Protein AF-A0A101GKS5-F1 (afdb_monomer)

Structure (mmCIF, N/CA/C/O backbone):
data_AF-A0A101GKS5-F1
#
_entry.id   AF-A0A101GKS5-F1
#
loop_
_atom_site.group_PDB
_atom_site.id
_atom_site.type_symbol
_atom_site.label_atom_id
_atom_site.label_alt_id
_atom_site.label_comp_id
_atom_site.label_asym_id
_atom_site.label_entity_id
_atom_site.label_seq_id
_atom_site.pdbx_PDB_ins_code
_atom_site.Cartn_x
_atom_site.Cartn_y
_atom_site.Cartn_z
_atom_site.occupancy
_atom_site.B_iso_or_equiv
_atom_site.auth_seq_id
_atom_site.auth_comp_id
_atom_site.auth_asym_id
_atom_site.auth_atom_id
_atom_site.pdbx_PDB_model_num
ATOM 1 N N . GLU A 1 1 ? -19.542 1.484 -0.678 1.00 91.38 1 GLU A N 1
ATOM 2 C CA . GLU A 1 1 ? -19.996 0.408 0.228 1.00 91.38 1 GLU A CA 1
ATOM 3 C C . GLU A 1 1 ? -19.034 0.143 1.374 1.00 91.38 1 GLU A C 1
ATOM 5 O O . GLU A 1 1 ? -19.511 -0.132 2.461 1.00 91.38 1 GLU A O 1
ATOM 10 N N . LYS A 1 2 ? -17.714 0.246 1.153 1.00 92.81 2 LYS A N 1
ATOM 11 C CA . LYS A 1 2 ? -16.691 -0.126 2.140 1.00 92.81 2 LYS A CA 1
ATOM 12 C C . LYS A 1 2 ? -16.095 1.071 2.873 1.00 92.81 2 LYS A C 1
ATOM 14 O O . LYS A 1 2 ? -16.050 2.179 2.328 1.00 92.81 2 LYS A O 1
ATOM 19 N N . ASP A 1 3 ? -15.583 0.801 4.061 1.00 94.75 3 ASP A N 1
ATOM 20 C CA . ASP A 1 3 ? -14.813 1.712 4.891 1.00 94.75 3 ASP A CA 1
ATOM 21 C C . ASP A 1 3 ? -13.360 1.205 5.045 1.00 94.75 3 ASP A C 1
ATOM 23 O O . ASP A 1 3 ? -13.109 0.003 5.082 1.00 94.75 3 ASP A O 1
ATOM 27 N N . GLY A 1 4 ? -12.369 2.102 5.067 1.00 95.56 4 GLY A N 1
ATOM 28 C CA . GLY A 1 4 ? -10.972 1.705 5.288 1.00 95.56 4 GLY A CA 1
ATOM 29 C C . GLY A 1 4 ? -9.943 2.726 4.816 1.00 95.56 4 GLY A C 1
ATOM 30 O O . GLY A 1 4 ? -10.135 3.939 4.957 1.00 95.56 4 GLY A O 1
ATOM 31 N N . THR A 1 5 ? -8.833 2.241 4.258 1.00 95.88 5 THR A N 1
ATOM 32 C CA . THR A 1 5 ? -7.730 3.078 3.768 1.00 95.88 5 THR A CA 1
ATOM 33 C C . THR A 1 5 ? -7.163 2.579 2.435 1.00 95.88 5 THR A C 1
ATOM 35 O O . THR A 1 5 ? -7.235 1.394 2.116 1.00 95.88 5 THR A O 1
ATOM 38 N N . PHE A 1 6 ? -6.573 3.489 1.654 1.00 95.75 6 PHE A N 1
ATOM 39 C CA . PHE A 1 6 ? -5.736 3.163 0.494 1.00 95.75 6 PHE A CA 1
ATOM 40 C C . PHE A 1 6 ? -4.385 3.860 0.592 1.00 95.75 6 PHE A C 1
ATOM 42 O O . PHE A 1 6 ? -4.311 5.056 0.881 1.00 95.75 6 PHE A O 1
ATOM 49 N N . THR A 1 7 ? -3.322 3.141 0.243 1.00 95.94 7 THR A N 1
ATOM 50 C CA . THR A 1 7 ? -1.985 3.720 0.091 1.00 95.94 7 THR A CA 1
ATOM 51 C C . THR A 1 7 ? -1.742 4.074 -1.372 1.00 95.94 7 THR A C 1
ATOM 53 O O . THR A 1 7 ? -1.797 3.208 -2.244 1.00 95.94 7 THR A O 1
ATOM 56 N N . SER A 1 8 ? -1.480 5.348 -1.656 1.00 95.00 8 SER A N 1
ATOM 57 C CA . SER A 1 8 ? -1.182 5.828 -3.008 1.00 95.00 8 SER A CA 1
ATOM 58 C C . SER A 1 8 ? 0.248 5.477 -3.446 1.00 95.00 8 SER A C 1
ATOM 60 O O . SER A 1 8 ? 1.099 5.119 -2.629 1.00 95.00 8 SER A O 1
ATOM 62 N N . GLY A 1 9 ? 0.546 5.653 -4.739 1.00 95.06 9 GLY A N 1
ATOM 63 C CA . GLY A 1 9 ? 1.890 5.429 -5.294 1.00 95.06 9 GLY A CA 1
ATOM 64 C C . GLY A 1 9 ? 2.985 6.321 -4.691 1.00 95.06 9 GLY A C 1
ATOM 65 O O . GLY A 1 9 ? 4.154 5.955 -4.714 1.00 95.06 9 GLY A O 1
ATOM 66 N N . GLU A 1 10 ? 2.616 7.454 -4.087 1.00 94.94 10 GLU A N 1
ATOM 67 C CA . GLU A 1 10 ? 3.546 8.329 -3.359 1.00 94.94 10 GLU A CA 1
ATOM 68 C C . GLU A 1 10 ? 3.699 7.967 -1.870 1.00 94.94 10 GLU A C 1
ATOM 70 O O . GLU A 1 10 ? 4.413 8.668 -1.156 1.00 94.94 10 GLU A O 1
ATOM 75 N N . ARG A 1 11 ? 3.091 6.861 -1.404 1.00 96.75 11 ARG A N 1
ATOM 76 C CA . ARG A 1 11 ? 3.061 6.378 -0.002 1.00 96.75 11 ARG A CA 1
ATOM 77 C C . ARG A 1 11 ? 2.113 7.133 0.937 1.00 96.75 11 ARG A C 1
ATOM 79 O O . ARG A 1 11 ? 2.222 6.990 2.157 1.00 96.75 11 ARG A O 1
ATOM 86 N N . ARG A 1 12 ? 1.176 7.923 0.412 1.00 96.44 12 ARG A N 1
ATOM 87 C CA . ARG A 1 12 ? 0.160 8.598 1.234 1.00 96.44 12 ARG A CA 1
ATOM 88 C C . ARG A 1 12 ? -0.974 7.640 1.590 1.00 96.44 12 ARG A C 1
ATOM 90 O O . ARG A 1 12 ? -1.494 6.977 0.695 1.00 96.44 12 ARG A O 1
ATOM 97 N N . ILE A 1 13 ? -1.372 7.592 2.860 1.00 96.44 13 ILE A N 1
ATOM 98 C CA . ILE A 1 13 ? -2.429 6.694 3.352 1.00 96.44 13 ILE A CA 1
ATOM 99 C C . ILE A 1 13 ? -3.749 7.451 3.502 1.00 96.44 13 ILE A C 1
ATOM 101 O O . ILE A 1 13 ? -3.972 8.177 4.469 1.00 96.44 13 ILE A O 1
ATOM 105 N N . ASN A 1 14 ? -4.639 7.293 2.531 1.00 94.12 14 ASN A N 1
ATOM 106 C CA . ASN A 1 14 ? -5.883 8.049 2.438 1.00 94.12 14 ASN A CA 1
ATOM 107 C C . ASN A 1 14 ? -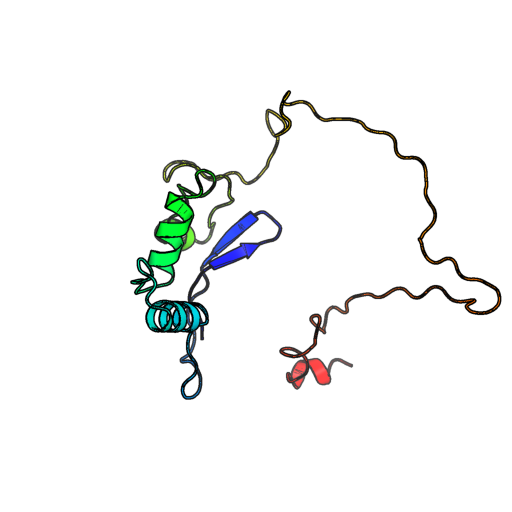7.060 7.282 3.032 1.00 94.12 14 ASN A C 1
ATOM 109 O O . ASN A 1 14 ? -7.185 6.073 2.841 1.00 94.12 14 ASN A O 1
ATOM 113 N N . ARG A 1 15 ? -7.955 8.015 3.694 1.00 94.75 15 ARG A N 1
ATOM 114 C CA . ARG A 1 15 ? -9.198 7.491 4.255 1.00 94.75 15 ARG A CA 1
ATOM 115 C C . ARG A 1 15 ? -10.231 7.217 3.159 1.00 94.75 15 ARG A C 1
ATOM 117 O O . ARG A 1 15 ? -10.564 8.106 2.377 1.00 94.75 15 ARG A O 1
ATOM 124 N N . VAL A 1 16 ? -10.793 6.013 3.164 1.00 94.19 16 VAL A N 1
ATOM 125 C CA . VAL A 1 16 ? -11.957 5.618 2.362 1.00 94.19 16 VAL A CA 1
ATOM 126 C C . VAL A 1 16 ? -13.165 5.557 3.278 1.00 94.19 16 VAL A C 1
ATOM 128 O O . VAL A 1 16 ? -13.127 4.855 4.281 1.00 94.19 16 VAL A O 1
ATOM 131 N N . ARG A 1 17 ? -14.236 6.273 2.940 1.00 93.44 17 ARG A N 1
ATOM 132 C CA . ARG A 1 17 ? -15.462 6.295 3.745 1.00 93.44 17 ARG A CA 1
ATOM 133 C C . ARG A 1 17 ? -16.572 5.552 3.027 1.00 93.44 17 ARG A C 1
ATOM 135 O O . ARG A 1 17 ? -16.747 5.704 1.814 1.00 93.44 17 ARG A O 1
ATOM 142 N N . LYS A 1 18 ? -17.358 4.806 3.796 1.00 94.56 18 LYS A N 1
ATOM 143 C CA . LYS A 1 18 ? -18.587 4.205 3.292 1.00 94.56 18 LYS A CA 1
ATOM 144 C C . LYS A 1 18 ? -19.538 5.302 2.803 1.00 94.56 18 LYS A C 1
ATOM 146 O O . LYS A 1 18 ? -19.903 6.198 3.554 1.00 94.56 18 LYS A O 1
ATOM 151 N N . ALA A 1 19 ? -19.926 5.220 1.531 1.00 95.06 19 ALA A N 1
ATOM 152 C CA . ALA A 1 19 ? -20.844 6.173 0.898 1.00 95.06 19 ALA A CA 1
ATOM 153 C C . ALA A 1 19 ? -22.282 5.645 0.749 1.00 95.06 19 ALA A C 1
ATOM 155 O O . ALA A 1 19 ? -23.222 6.428 0.708 1.00 95.06 19 ALA A O 1
ATOM 156 N N . VAL A 1 20 ? -22.447 4.324 0.638 1.00 95.06 20 VAL A N 1
ATOM 157 C CA . VAL A 1 20 ? -23.730 3.639 0.410 1.00 95.06 20 VAL A CA 1
ATOM 158 C C . VAL A 1 20 ? -23.723 2.292 1.128 1.00 95.06 20 VAL A C 1
ATOM 160 O O . VAL A 1 20 ? -22.644 1.763 1.421 1.00 95.06 20 VAL A O 1
ATOM 163 N N . GLU A 1 21 ? -24.906 1.749 1.399 1.00 94.06 21 GLU A N 1
ATOM 164 C CA . GLU A 1 21 ? -25.070 0.401 1.948 1.00 94.06 21 GLU A CA 1
ATOM 165 C C . GLU A 1 21 ? -24.691 -0.676 0.919 1.00 94.06 21 GLU A C 1
ATOM 167 O O . GLU A 1 21 ? -24.937 -0.476 -0.273 1.00 94.06 21 GLU A O 1
ATOM 172 N N . PRO A 1 22 ? -24.080 -1.794 1.354 1.00 92.88 22 PRO A N 1
ATOM 173 C CA . PRO A 1 22 ? -23.783 -2.907 0.465 1.00 92.88 22 PRO A CA 1
ATOM 174 C C . PRO A 1 22 ? -25.081 -3.575 -0.035 1.00 92.88 22 PRO A C 1
ATOM 176 O O . PRO A 1 22 ? -26.082 -3.603 0.686 1.00 92.88 22 PRO A O 1
ATOM 179 N N . PRO A 1 23 ? -25.100 -4.114 -1.264 1.00 92.81 23 PRO A N 1
ATOM 180 C CA . PRO A 1 23 ? -26.280 -4.742 -1.839 1.00 92.81 23 PRO A CA 1
ATOM 181 C C . PRO A 1 23 ? -26.533 -6.132 -1.242 1.00 92.81 23 PRO A C 1
ATOM 183 O O . PRO A 1 23 ? -25.627 -6.960 -1.145 1.00 92.81 23 PRO A O 1
ATOM 186 N N . GLY A 1 24 ? -27.797 -6.421 -0.922 1.00 94.38 24 GLY A N 1
ATOM 187 C CA . GLY A 1 24 ? -28.219 -7.735 -0.427 1.00 94.38 24 GLY A CA 1
ATOM 188 C C . GLY A 1 24 ? -27.479 -8.140 0.850 1.00 94.38 24 GLY A C 1
ATOM 189 O O . GLY A 1 24 ? -27.396 -7.359 1.791 1.00 94.38 24 GLY A O 1
ATOM 190 N N . ASP A 1 25 ? -26.926 -9.354 0.855 1.00 93.62 25 ASP A N 1
ATOM 191 C CA . ASP A 1 25 ? -26.175 -9.919 1.986 1.00 93.62 25 ASP A CA 1
ATOM 192 C C . ASP A 1 25 ? -24.652 -9.689 1.874 1.00 93.62 25 ASP A C 1
ATOM 194 O O . ASP A 1 25 ? -23.860 -10.390 2.514 1.00 93.62 25 ASP A O 1
ATOM 198 N N . ALA A 1 26 ? -24.212 -8.758 1.017 1.00 94.94 26 ALA A N 1
ATOM 199 C CA . ALA A 1 26 ? -22.794 -8.475 0.835 1.00 94.94 26 ALA A CA 1
ATOM 200 C C . ALA A 1 26 ? -22.164 -7.918 2.124 1.00 94.94 26 ALA A C 1
ATOM 202 O O . ALA A 1 26 ? -22.712 -7.044 2.796 1.00 94.94 26 ALA A O 1
ATOM 203 N N . LYS A 1 27 ? -20.973 -8.430 2.444 1.00 93.31 27 LYS A N 1
ATOM 204 C CA . LYS A 1 27 ? -20.166 -8.046 3.608 1.00 93.31 27 LYS A CA 1
ATOM 205 C C . LYS A 1 27 ? -18.905 -7.317 3.163 1.00 93.31 27 LYS A C 1
ATOM 207 O O . LYS A 1 27 ? -18.433 -7.512 2.042 1.00 93.31 27 LYS A O 1
ATOM 212 N N . GLU A 1 28 ? -18.320 -6.520 4.052 1.00 94.75 28 GLU A N 1
ATOM 213 C CA . GLU A 1 28 ? -16.966 -6.014 3.817 1.00 94.75 28 GLU A CA 1
ATOM 214 C C . GLU A 1 28 ? -15.962 -7.175 3.838 1.00 94.75 28 GLU A C 1
ATOM 216 O O . GLU A 1 28 ? -16.136 -8.142 4.581 1.00 94.75 28 GLU A O 1
ATOM 221 N N . ASP A 1 29 ? -14.894 -7.100 3.035 1.00 95.12 29 ASP A N 1
ATOM 222 C CA . ASP A 1 29 ? -14.009 -8.258 2.835 1.00 95.12 29 ASP A CA 1
ATOM 223 C C . ASP A 1 29 ? -13.370 -8.724 4.151 1.00 95.12 29 ASP A C 1
ATOM 225 O O . ASP A 1 29 ? -13.237 -9.922 4.392 1.00 95.12 29 ASP A O 1
ATOM 229 N N . TRP A 1 30 ? -13.022 -7.788 5.040 1.00 95.88 30 TRP A N 1
ATOM 230 C CA . TRP A 1 30 ? -12.427 -8.111 6.338 1.00 95.88 30 TRP A CA 1
ATOM 231 C C . TRP A 1 30 ? -13.378 -8.911 7.238 1.00 95.88 30 TRP A C 1
ATOM 233 O O . TRP A 1 30 ? -12.921 -9.797 7.956 1.00 95.88 30 TRP A O 1
ATOM 243 N N . GLN A 1 31 ? -14.691 -8.670 7.157 1.00 96.25 31 GLN A N 1
ATOM 244 C CA . GLN A 1 31 ? -15.688 -9.422 7.926 1.00 96.25 31 GLN A CA 1
ATOM 245 C C . GLN A 1 31 ? -15.739 -10.878 7.466 1.00 96.25 31 GLN A C 1
ATOM 247 O O . GLN A 1 31 ? -15.878 -11.781 8.284 1.00 96.25 31 GLN A O 1
ATOM 252 N N . ILE A 1 32 ? -15.568 -11.119 6.162 1.00 96.38 32 ILE A N 1
ATOM 253 C CA . ILE A 1 32 ? -15.501 -12.473 5.600 1.00 96.38 32 ILE A CA 1
ATOM 254 C C . ILE A 1 32 ? -14.281 -13.216 6.162 1.00 96.38 32 ILE A C 1
ATOM 256 O O . ILE A 1 32 ? -14.389 -14.390 6.523 1.00 96.38 32 ILE A O 1
ATOM 260 N N . PHE A 1 33 ? -13.134 -12.540 6.284 1.00 96.38 33 PHE A N 1
ATOM 261 C CA . PHE A 1 33 ? -11.934 -13.126 6.887 1.00 96.38 33 PHE A CA 1
ATOM 262 C C . PHE A 1 33 ? -12.091 -13.390 8.388 1.00 96.38 33 PHE A C 1
ATOM 264 O O . PHE A 1 33 ? -11.682 -14.455 8.849 1.00 96.38 33 PHE A O 1
ATOM 271 N N . VAL A 1 34 ? -12.718 -12.479 9.136 1.00 97.00 34 VAL A N 1
ATOM 272 C CA . VAL A 1 34 ? -13.038 -12.677 10.561 1.00 97.00 34 VAL A CA 1
ATOM 273 C C . VAL A 1 34 ? -13.983 -13.869 10.751 1.00 97.00 34 VAL A C 1
ATOM 275 O O . VAL A 1 34 ? -13.686 -14.774 11.530 1.00 97.00 34 VAL A O 1
ATOM 278 N N . ASP A 1 35 ? -15.070 -13.944 9.977 1.00 96.25 35 ASP A N 1
ATOM 279 C CA . ASP A 1 35 ? -16.018 -15.066 10.011 1.00 96.25 35 ASP A CA 1
ATOM 280 C C . ASP A 1 35 ? -15.330 -16.404 9.709 1.00 96.25 35 ASP A C 1
ATOM 282 O O . ASP A 1 35 ? -15.614 -17.426 10.343 1.00 96.25 35 ASP A O 1
ATOM 286 N N . LEU A 1 36 ? -14.424 -16.416 8.727 1.00 97.44 36 LEU A N 1
ATOM 287 C CA . LEU A 1 36 ? -13.643 -17.599 8.385 1.00 97.44 36 LEU A CA 1
ATOM 288 C C . LEU A 1 36 ? -12.703 -17.997 9.528 1.00 97.44 36 LEU A C 1
ATOM 290 O O . LEU A 1 36 ? -12.643 -19.175 9.876 1.00 97.44 36 LEU A O 1
ATOM 294 N N . ALA A 1 37 ? -12.005 -17.037 10.133 1.00 97.38 37 ALA A N 1
ATOM 295 C CA . ALA A 1 37 ? -11.108 -17.290 11.253 1.00 97.38 37 ALA A CA 1
ATOM 296 C C . ALA A 1 37 ? -11.853 -17.896 12.453 1.00 97.38 37 ALA A C 1
ATOM 298 O O . ALA A 1 37 ? -11.405 -18.902 13.007 1.00 97.38 37 ALA A O 1
ATOM 299 N N . HIS A 1 38 ? -13.037 -17.372 12.784 1.00 96.94 38 HIS A N 1
ATOM 300 C CA . HIS A 1 38 ? -13.897 -17.934 13.827 1.00 96.94 38 HIS A CA 1
ATOM 301 C C . HIS A 1 38 ? -14.361 -19.357 13.500 1.00 96.94 38 HIS A C 1
ATOM 303 O O . HIS A 1 38 ? -14.319 -20.232 14.364 1.00 96.94 38 HIS A O 1
ATOM 309 N N . LYS A 1 39 ? -14.736 -19.635 12.243 1.00 97.62 39 LYS A N 1
ATOM 310 C CA . LYS A 1 39 ? -15.093 -20.998 11.802 1.00 97.62 39 LYS A CA 1
ATOM 311 C C . LYS A 1 39 ? -13.930 -21.984 11.900 1.00 97.62 39 LYS A C 1
ATOM 313 O O . LYS A 1 39 ? -14.163 -23.170 12.114 1.00 97.62 39 LYS A O 1
ATOM 318 N N . LEU A 1 40 ? -12.698 -21.505 11.747 1.00 98.12 40 LEU A N 1
ATOM 319 C CA . LEU A 1 40 ? -11.479 -22.297 11.918 1.00 98.12 40 LEU A CA 1
ATOM 320 C C . LEU A 1 40 ? -11.031 -22.410 13.386 1.00 98.12 40 LEU A C 1
ATOM 322 O O . LEU A 1 40 ? -10.055 -23.103 13.664 1.00 98.12 40 LEU A O 1
ATOM 326 N N . GLY A 1 41 ? -11.724 -21.756 14.325 1.00 97.62 41 GLY A N 1
ATOM 327 C CA . GLY A 1 41 ? -11.372 -21.757 15.747 1.00 97.62 41 GLY A CA 1
ATOM 328 C C . GLY A 1 41 ? -10.132 -20.922 16.087 1.00 97.62 41 GLY A C 1
ATOM 329 O O . GLY A 1 41 ? -9.496 -21.168 17.112 1.00 97.62 41 GLY A O 1
ATOM 330 N N . LEU A 1 42 ? -9.762 -19.963 15.232 1.00 97.19 42 LEU A N 1
ATOM 331 C CA . LEU A 1 42 ? -8.639 -19.056 15.473 1.00 97.19 42 LEU A CA 1
ATOM 332 C C . LEU A 1 42 ? -9.035 -17.943 16.454 1.00 97.19 42 LEU A C 1
ATOM 334 O O . LEU A 1 42 ? -10.171 -17.475 16.459 1.00 97.19 42 LEU A O 1
ATOM 338 N N . GLN A 1 43 ? -8.077 -17.508 17.271 1.00 95.38 43 GLN A N 1
ATOM 339 C CA . GLN A 1 43 ? -8.240 -16.422 18.245 1.00 95.38 43 GLN A CA 1
ATOM 340 C C . GLN A 1 43 ? -7.603 -15.125 17.730 1.00 95.38 43 GLN A C 1
ATOM 342 O O . GLN A 1 43 ? -6.722 -15.171 16.872 1.00 95.38 43 GLN A O 1
ATOM 347 N N . GLY A 1 44 ? -8.007 -13.978 18.289 1.00 93.19 44 GLY A N 1
ATOM 348 C CA . GLY A 1 44 ? -7.424 -12.670 17.958 1.00 93.19 44 GLY A CA 1
ATOM 349 C C . GLY A 1 44 ? -8.028 -11.995 16.724 1.00 93.19 44 GLY A C 1
ATOM 350 O O . GLY A 1 44 ? -7.388 -11.125 16.144 1.00 93.19 44 GLY A O 1
ATOM 351 N N . PHE A 1 45 ? -9.242 -12.391 16.326 1.00 95.31 45 PHE A N 1
ATOM 352 C CA . PHE A 1 45 ? -9.975 -11.836 15.181 1.00 95.31 45 PHE A CA 1
ATOM 353 C C . PHE A 1 45 ? -11.206 -11.010 15.595 1.00 95.31 45 PHE A C 1
ATOM 355 O O . PHE A 1 45 ? -12.039 -10.687 14.752 1.00 95.31 45 PHE A O 1
ATOM 362 N N . ASP A 1 46 ? -11.302 -10.620 16.870 1.00 93.38 46 ASP A N 1
ATOM 363 C CA . ASP A 1 46 ? -12.409 -9.844 17.452 1.00 93.38 46 ASP A CA 1
ATOM 364 C C . ASP A 1 46 ? -12.371 -8.349 17.055 1.00 93.38 46 ASP A C 1
ATOM 366 O O . ASP A 1 46 ? -12.421 -7.449 17.897 1.00 93.38 46 ASP A O 1
ATOM 370 N N . PHE A 1 47 ? -12.238 -8.069 15.759 1.00 96.31 47 PHE A N 1
ATOM 371 C CA .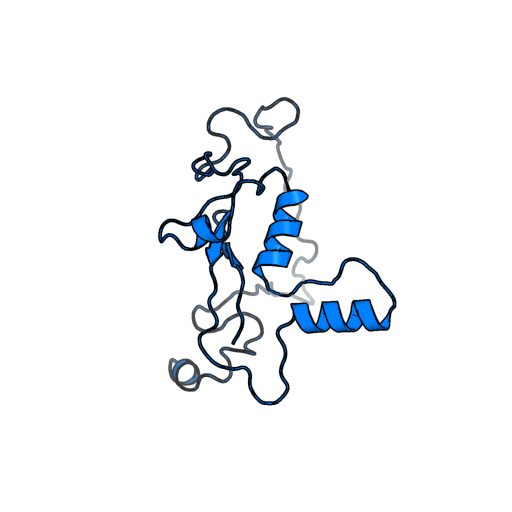 PHE A 1 47 ? -12.248 -6.721 15.198 1.00 96.31 47 PHE A CA 1
ATOM 372 C C . PHE A 1 47 ? -13.685 -6.254 14.952 1.00 96.31 47 PHE A C 1
ATOM 374 O O . PHE A 1 47 ? -14.480 -6.976 14.351 1.00 96.31 47 PHE A O 1
ATOM 381 N N . ASN A 1 48 ? -14.014 -5.029 15.367 1.00 95.06 48 ASN A N 1
ATOM 382 C CA . ASN A 1 48 ? -15.354 -4.459 15.187 1.00 95.06 48 ASN A CA 1
ATOM 383 C C . ASN A 1 48 ? -15.391 -3.401 14.078 1.00 95.06 48 ASN A C 1
ATOM 385 O O . ASN A 1 48 ? -16.467 -3.022 13.617 1.00 95.06 48 ASN A O 1
ATOM 389 N N . SER A 1 49 ? -14.224 -2.923 13.643 1.00 96.06 49 SER A N 1
ATOM 390 C CA . SER A 1 49 ? -14.100 -1.884 12.627 1.00 96.06 49 SER A CA 1
ATOM 391 C C . SER A 1 49 ? -12.789 -1.985 11.831 1.00 96.06 49 SER A C 1
ATOM 393 O O . SER A 1 49 ? -11.794 -2.524 12.327 1.00 96.06 49 SER A O 1
ATOM 395 N N . PRO A 1 50 ? -12.729 -1.385 10.626 1.00 96.50 50 PRO A N 1
ATOM 396 C CA . PRO A 1 50 ? -11.471 -1.168 9.911 1.00 96.50 50 PRO A CA 1
ATOM 397 C C . PRO A 1 50 ? -10.430 -0.361 10.707 1.00 96.50 50 PRO A C 1
ATOM 399 O O . PRO A 1 50 ? -9.230 -0.495 10.458 1.00 96.50 50 PRO A O 1
ATOM 402 N N . GLU A 1 51 ? -10.860 0.478 11.657 1.00 97.00 51 GLU A N 1
ATOM 403 C CA . GLU A 1 51 ? -9.959 1.211 12.552 1.00 97.00 51 GLU A CA 1
ATOM 404 C C . GLU A 1 51 ? -9.274 0.278 13.555 1.00 97.00 51 GLU A C 1
ATOM 406 O O . GLU A 1 51 ? -8.069 0.411 13.764 1.00 97.00 51 GLU A O 1
ATOM 411 N N . ASP A 1 52 ? -9.984 -0.705 14.115 1.00 97.12 52 ASP A N 1
ATOM 412 C CA . ASP A 1 52 ? -9.385 -1.703 15.013 1.00 97.12 52 ASP A CA 1
ATOM 413 C C . ASP A 1 52 ? -8.286 -2.492 14.297 1.00 97.12 52 ASP A C 1
ATOM 415 O O . ASP A 1 52 ? -7.181 -2.651 14.820 1.00 97.12 52 ASP A O 1
ATOM 419 N N . ILE A 1 53 ? -8.566 -2.920 13.062 1.00 97.25 53 ILE A N 1
ATOM 420 C CA . ILE A 1 53 ? -7.603 -3.629 12.209 1.00 97.25 53 ILE A CA 1
ATOM 421 C C . ILE A 1 53 ? -6.395 -2.736 11.929 1.00 97.25 53 ILE A C 1
ATOM 423 O O . ILE A 1 53 ? -5.249 -3.167 12.034 1.00 97.25 53 ILE A O 1
ATOM 427 N N . TRP A 1 54 ? -6.621 -1.466 11.596 1.00 97.44 54 TRP A N 1
ATOM 428 C CA . TRP A 1 54 ? -5.527 -0.535 11.345 1.00 97.44 54 TRP A CA 1
ATOM 429 C C . TRP A 1 54 ? -4.688 -0.253 12.595 1.00 97.44 54 TRP A C 1
ATOM 431 O O . TRP A 1 54 ? -3.463 -0.139 12.508 1.00 97.44 54 TRP A O 1
ATOM 441 N N . ASN A 1 55 ? -5.326 -0.169 13.762 1.00 96.88 55 ASN A N 1
ATOM 442 C CA . ASN A 1 55 ? -4.649 -0.017 15.043 1.00 96.88 55 ASN A CA 1
ATOM 443 C C . ASN A 1 55 ? -3.794 -1.250 15.387 1.00 96.88 55 ASN A C 1
ATOM 445 O O . ASN A 1 55 ? -2.701 -1.097 15.938 1.00 96.88 55 ASN A O 1
ATOM 449 N N . ASP A 1 56 ? -4.222 -2.450 14.994 1.00 96.94 56 ASP A N 1
ATOM 450 C CA . ASP A 1 56 ? -3.390 -3.651 15.060 1.00 96.94 56 ASP A CA 1
ATOM 451 C C . ASP A 1 56 ? -2.203 -3.591 14.079 1.00 96.94 56 ASP A C 1
ATOM 453 O O . ASP A 1 56 ? -1.049 -3.758 14.484 1.00 96.94 56 ASP A O 1
ATOM 457 N N . VAL A 1 57 ? -2.446 -3.225 12.815 1.00 96.81 57 VAL A N 1
ATOM 458 C CA . VAL A 1 57 ? -1.400 -3.078 11.784 1.00 96.81 57 VAL A CA 1
ATOM 459 C C . VAL A 1 57 ? -0.318 -2.086 12.212 1.00 96.81 57 VAL A C 1
ATOM 461 O O . VAL A 1 57 ? 0.876 -2.392 12.136 1.00 96.81 57 VAL A O 1
ATOM 464 N N . ARG A 1 58 ? -0.699 -0.895 12.691 1.00 96.69 58 ARG A N 1
ATOM 465 C CA . ARG A 1 58 ? 0.266 0.139 13.105 1.00 96.69 58 ARG A CA 1
ATOM 466 C C . ARG A 1 58 ? 1.042 -0.255 14.363 1.00 96.69 58 ARG A C 1
ATOM 468 O O . ARG A 1 58 ? 2.181 0.176 14.516 1.00 96.69 58 ARG A O 1
ATOM 475 N N . ARG A 1 59 ? 0.470 -1.093 15.238 1.00 96.81 59 ARG A N 1
ATOM 476 C CA . ARG A 1 59 ? 1.152 -1.617 16.433 1.00 96.81 59 ARG A CA 1
ATOM 477 C C . ARG A 1 59 ? 2.340 -2.501 16.062 1.00 96.81 59 ARG A C 1
ATOM 479 O O . ARG A 1 59 ? 3.365 -2.447 16.735 1.00 96.81 59 ARG A O 1
ATOM 486 N N . VAL A 1 60 ? 2.218 -3.284 14.991 1.00 97.38 60 VAL A N 1
ATOM 487 C CA . VAL A 1 60 ? 3.277 -4.195 14.520 1.00 97.38 60 VAL A CA 1
ATOM 488 C C . VAL A 1 60 ? 4.122 -3.619 13.383 1.00 97.38 60 VAL A C 1
ATOM 490 O O . VAL A 1 60 ? 5.081 -4.252 12.946 1.00 97.38 60 VAL A O 1
ATOM 493 N N . THR A 1 61 ? 3.811 -2.404 12.926 1.00 97.81 61 THR A N 1
ATOM 494 C CA . THR A 1 61 ? 4.506 -1.740 11.818 1.00 97.81 61 THR A CA 1
ATOM 495 C C . THR A 1 61 ? 5.111 -0.418 12.295 1.00 97.81 61 THR A C 1
ATOM 497 O O . THR A 1 61 ? 4.487 0.633 12.135 1.00 97.81 61 THR A O 1
ATOM 500 N N . PRO A 1 62 ? 6.345 -0.417 12.844 1.00 96.94 62 PRO A N 1
ATOM 501 C CA . PRO A 1 62 ? 6.965 0.782 13.414 1.00 96.94 62 PRO A CA 1
ATOM 502 C C . PRO A 1 62 ? 7.024 1.981 12.463 1.00 96.94 62 PRO A C 1
ATOM 504 O O . PRO A 1 62 ? 6.902 3.118 12.896 1.00 96.94 62 PRO A O 1
ATOM 507 N N . SER A 1 63 ? 7.161 1.758 11.154 1.00 96.62 63 SER A N 1
ATOM 508 C CA . SER A 1 63 ? 7.172 2.831 10.152 1.00 96.62 63 SER A CA 1
ATOM 509 C C . SER A 1 63 ? 5.801 3.472 9.913 1.00 96.62 63 SER A C 1
ATOM 511 O O . SER A 1 63 ? 5.735 4.513 9.269 1.00 96.62 63 SER A O 1
ATOM 513 N N . MET A 1 64 ? 4.713 2.886 10.407 1.00 97.75 64 MET A N 1
ATOM 514 C CA . MET A 1 64 ? 3.346 3.408 10.305 1.00 97.75 64 MET A CA 1
ATOM 515 C C . MET A 1 64 ? 2.729 3.675 11.684 1.00 97.75 64 MET A C 1
ATOM 517 O O . MET A 1 64 ? 1.579 4.104 11.770 1.00 97.75 64 MET A O 1
ATOM 521 N N . ALA A 1 65 ? 3.491 3.458 12.760 1.00 97.62 65 ALA A N 1
ATOM 522 C CA . ALA A 1 65 ? 3.012 3.526 14.134 1.00 97.62 65 ALA A CA 1
ATOM 523 C C . ALA A 1 65 ? 2.395 4.880 14.497 1.00 97.62 65 ALA A C 1
ATOM 525 O O . ALA A 1 65 ? 1.516 4.918 15.345 1.00 97.62 65 ALA A O 1
ATOM 526 N N . GLY A 1 66 ? 2.767 5.974 13.830 1.00 97.00 66 GLY A N 1
ATOM 527 C CA . GLY A 1 66 ? 2.221 7.316 14.034 1.00 97.00 66 GLY A CA 1
ATOM 528 C C . GLY A 1 66 ? 0.968 7.671 13.231 1.00 97.00 66 GLY A C 1
ATOM 529 O O . GLY A 1 66 ? 0.461 8.785 13.364 1.00 97.00 66 GLY A O 1
ATOM 530 N N . ILE A 1 67 ? 0.478 6.781 12.367 1.00 97.12 67 ILE A N 1
ATOM 531 C CA . ILE A 1 67 ? -0.606 7.080 11.425 1.00 97.12 67 ILE A CA 1
ATOM 532 C C . ILE A 1 67 ? -1.935 6.635 12.038 1.00 97.12 67 ILE A C 1
ATOM 534 O O . ILE A 1 67 ? -2.400 5.535 11.778 1.00 97.12 67 ILE A O 1
ATOM 538 N N . SER A 1 68 ? -2.547 7.462 12.884 1.00 96.25 68 SER A N 1
ATOM 539 C CA . SER A 1 68 ? -3.886 7.185 13.425 1.00 96.25 68 SER A CA 1
ATOM 540 C C . SER A 1 68 ? -4.999 7.536 12.432 1.00 96.25 68 SER A C 1
ATOM 542 O O . SER A 1 68 ? -4.802 8.356 11.530 1.00 96.25 68 SER A O 1
ATOM 544 N N . TYR A 1 69 ? -6.197 6.968 12.620 1.00 95.62 69 TYR A N 1
ATOM 545 C CA . TYR A 1 69 ? -7.387 7.342 11.840 1.00 95.62 69 TYR A CA 1
ATOM 546 C C . TYR A 1 69 ? -7.667 8.844 11.920 1.00 95.62 69 TYR A C 1
ATOM 548 O O . TYR A 1 69 ? -7.809 9.493 10.887 1.00 95.62 69 TYR A O 1
ATOM 556 N N . ALA A 1 70 ? -7.593 9.428 13.119 1.00 95.00 70 ALA A N 1
ATOM 557 C CA . ALA A 1 70 ? -7.755 10.868 13.331 1.00 95.00 70 ALA A CA 1
ATOM 558 C C . ALA A 1 70 ? -6.804 11.735 12.481 1.00 95.00 70 ALA A C 1
ATOM 560 O O . ALA A 1 70 ? -7.144 12.858 12.110 1.00 95.00 70 ALA A O 1
ATOM 561 N N . ARG A 1 71 ? -5.607 11.237 12.147 1.00 94.88 71 ARG A N 1
ATOM 562 C CA . ARG A 1 71 ? -4.677 11.941 11.252 1.00 94.88 71 ARG A CA 1
ATOM 563 C C . ARG A 1 71 ? -5.022 11.760 9.779 1.00 94.88 71 ARG A C 1
ATOM 565 O O . ARG A 1 71 ? -4.838 12.696 9.008 1.00 94.88 71 ARG A O 1
ATOM 572 N N . MET A 1 72 ? -5.526 10.590 9.394 1.00 94.06 72 MET A N 1
ATOM 573 C CA . MET A 1 72 ? -5.982 10.313 8.027 1.00 94.06 72 MET A CA 1
ATOM 574 C C . MET A 1 72 ? -7.292 11.030 7.679 1.00 94.06 72 MET A C 1
ATOM 576 O O . MET A 1 72 ? -7.567 11.252 6.503 1.00 94.06 72 MET A O 1
ATOM 580 N N . GLU A 1 73 ? -8.084 11.413 8.682 1.00 91.00 73 GLU A N 1
ATOM 581 C CA . GLU A 1 73 ? -9.299 12.220 8.509 1.00 91.00 73 GLU A CA 1
ATOM 582 C C . GLU A 1 73 ? -9.005 13.652 8.025 1.00 91.00 73 GLU A C 1
ATOM 584 O O . GLU A 1 73 ? -9.897 14.320 7.500 1.00 91.00 73 GLU A O 1
ATOM 589 N N . LYS A 1 74 ? -7.759 14.127 8.150 1.00 90.50 74 LYS A N 1
ATOM 590 C CA . LYS A 1 74 ? -7.358 15.461 7.692 1.00 90.50 74 LYS A CA 1
ATOM 591 C C . LYS A 1 74 ? -7.079 15.489 6.180 1.00 90.50 74 LYS A C 1
ATOM 593 O O . LYS A 1 74 ? -6.568 14.500 5.651 1.00 90.50 74 LYS A O 1
ATOM 598 N N . PRO A 1 75 ? -7.337 16.613 5.478 1.00 82.88 75 PRO A N 1
ATOM 599 C CA . PRO A 1 75 ? -7.151 16.712 4.025 1.00 82.88 75 PRO A CA 1
ATOM 600 C C . PRO A 1 75 ? -5.740 16.371 3.529 1.00 82.88 75 PRO A C 1
ATOM 602 O O . PRO A 1 75 ? -5.574 15.812 2.448 1.00 82.88 75 PRO A O 1
ATOM 605 N N . GLU A 1 76 ? -4.711 16.703 4.305 1.00 83.88 76 GLU A N 1
ATOM 606 C CA . GLU A 1 76 ? -3.319 16.430 3.962 1.00 83.88 76 GLU A CA 1
ATOM 607 C C . GLU A 1 76 ? -2.966 14.937 4.025 1.00 83.88 76 GLU A C 1
ATOM 609 O O . GLU A 1 76 ? -2.108 14.487 3.257 1.00 83.88 76 GLU A O 1
ATOM 614 N N . SER A 1 77 ? -3.648 14.168 4.886 1.00 91.94 77 SER A N 1
ATOM 615 C CA . SER A 1 77 ? -3.297 12.784 5.221 1.00 91.94 77 SER A CA 1
ATOM 616 C C . SER A 1 77 ? -1.794 12.652 5.596 1.00 91.94 77 SER A C 1
ATOM 618 O O . SER A 1 77 ? -1.139 13.631 5.958 1.00 91.94 77 SER A O 1
ATOM 620 N N . VAL A 1 78 ? -1.225 11.442 5.623 1.00 96.25 78 VAL A N 1
ATOM 621 C CA . VAL A 1 78 ? 0.141 11.170 6.088 1.00 96.25 78 VAL A CA 1
ATOM 622 C C . VAL A 1 78 ? 0.883 10.262 5.109 1.00 96.25 78 VAL A C 1
ATOM 624 O O . VAL A 1 78 ? 0.355 9.253 4.639 1.00 96.25 78 VAL A O 1
ATOM 627 N N . HIS A 1 79 ? 2.143 10.607 4.835 1.00 97.44 79 HIS A N 1
ATOM 628 C CA . HIS A 1 79 ? 3.082 9.754 4.108 1.00 97.44 79 HIS A CA 1
ATOM 629 C C . HIS A 1 79 ? 3.854 8.879 5.096 1.00 97.44 79 HIS A C 1
ATOM 631 O O . HIS A 1 79 ? 4.538 9.411 5.977 1.00 97.44 79 HIS A O 1
ATOM 637 N N . TRP A 1 80 ? 3.796 7.556 4.939 1.00 96.75 80 TRP A N 1
ATOM 638 C CA . TRP A 1 80 ? 4.675 6.654 5.690 1.00 96.75 80 TRP A CA 1
ATOM 639 C C . TRP A 1 80 ? 6.068 6.658 5.042 1.00 96.75 80 TRP A C 1
ATOM 641 O O . TRP A 1 80 ? 6.115 6.611 3.817 1.00 96.75 80 TRP A O 1
ATOM 651 N N . PRO A 1 81 ? 7.201 6.685 5.771 1.00 96.94 81 PRO A N 1
ATOM 652 C CA . PRO A 1 81 ? 7.311 6.457 7.208 1.00 96.94 81 PRO A CA 1
ATOM 653 C C . PRO A 1 81 ? 6.811 7.599 8.103 1.00 96.94 81 PRO A C 1
ATOM 655 O O . PRO A 1 81 ? 7.094 8.775 7.877 1.00 96.94 81 PRO A O 1
ATOM 658 N N . CYS A 1 82 ? 6.095 7.227 9.154 1.00 97.44 82 CYS A N 1
ATOM 659 C CA . CYS A 1 82 ? 5.630 8.077 10.232 1.00 97.44 82 CYS A CA 1
ATOM 660 C C . CYS A 1 82 ? 5.626 7.249 11.534 1.00 97.44 82 CYS A C 1
ATOM 662 O O . CYS A 1 82 ? 4.656 6.537 11.800 1.00 97.44 82 CYS A O 1
ATOM 664 N N . PRO A 1 83 ? 6.723 7.277 12.314 1.00 97.12 83 PRO A N 1
ATOM 665 C CA . PRO A 1 83 ? 6.902 6.381 13.458 1.00 97.12 83 PRO A CA 1
ATOM 666 C C . PRO A 1 83 ? 6.143 6.788 14.725 1.00 97.12 83 PRO A C 1
ATOM 668 O O . PRO A 1 83 ? 5.933 5.957 15.598 1.00 97.12 83 PRO A O 1
ATOM 671 N N . ALA A 1 84 ? 5.722 8.047 14.838 1.00 97.44 84 ALA A N 1
ATOM 672 C CA . ALA A 1 84 ? 5.017 8.562 16.008 1.00 97.44 84 ALA A CA 1
ATOM 673 C C . ALA A 1 84 ? 3.939 9.573 15.596 1.00 97.44 84 ALA A C 1
ATOM 675 O O . ALA A 1 84 ? 3.982 10.128 14.493 1.00 97.44 84 ALA A O 1
ATOM 676 N N . GLU A 1 85 ? 2.929 9.769 16.444 1.00 95.75 85 GLU A N 1
ATOM 677 C CA . GLU A 1 85 ? 1.768 10.611 16.115 1.00 95.75 85 GLU A CA 1
ATOM 678 C C . GLU A 1 85 ? 2.110 12.102 15.992 1.00 95.75 85 GLU A C 1
ATOM 680 O O . GLU A 1 85 ? 1.440 12.828 15.259 1.00 95.75 85 GLU A O 1
ATOM 685 N N . ASP A 1 86 ? 3.182 12.541 16.649 1.00 95.81 86 ASP A N 1
ATOM 686 C CA . ASP A 1 86 ? 3.761 13.881 16.553 1.00 95.81 86 ASP A CA 1
ATOM 687 C C . ASP A 1 86 ? 4.699 14.049 15.341 1.00 95.81 86 ASP A C 1
ATOM 689 O O . ASP A 1 86 ? 4.985 15.172 14.925 1.00 95.81 86 ASP A O 1
ATOM 693 N N . HIS A 1 87 ? 5.132 12.953 14.705 1.00 96.19 87 HIS A N 1
ATOM 694 C CA . HIS A 1 87 ? 5.956 13.009 13.499 1.00 96.19 87 HIS A CA 1
ATOM 695 C C . HIS A 1 87 ? 5.122 13.488 12.299 1.00 96.19 87 HIS A C 1
ATOM 697 O O . HIS A 1 87 ? 4.105 12.863 11.987 1.00 96.19 87 HIS A O 1
ATOM 703 N N . PRO A 1 88 ? 5.563 14.481 11.504 1.00 94.25 88 PRO A N 1
ATOM 704 C CA . PRO A 1 88 ? 4.787 15.064 10.394 1.00 94.25 88 PRO A CA 1
ATOM 705 C C . PRO A 1 88 ? 4.574 14.138 9.171 1.00 94.25 88 PRO A C 1
ATOM 707 O O . PRO A 1 88 ? 4.063 14.566 8.141 1.00 94.25 88 PRO A O 1
ATOM 710 N N . GLY A 1 89 ? 4.947 12.860 9.265 1.00 96.38 89 GLY A N 1
ATOM 711 C CA . GLY A 1 89 ? 5.148 11.957 8.122 1.00 96.38 89 GLY A CA 1
ATOM 712 C C . GLY A 1 89 ? 6.391 12.281 7.280 1.00 96.38 89 GLY A C 1
ATOM 713 O O . GLY A 1 89 ? 7.105 13.245 7.548 1.00 96.38 89 GLY A O 1
ATOM 714 N N . THR A 1 90 ? 6.661 11.456 6.263 1.00 96.69 90 THR A N 1
ATOM 715 C CA . THR A 1 90 ? 7.865 11.571 5.414 1.00 96.69 90 THR A CA 1
ATOM 716 C C . THR A 1 90 ? 7.502 11.660 3.924 1.00 96.69 90 THR A C 1
ATOM 718 O O . THR A 1 90 ? 7.486 10.638 3.224 1.00 96.69 90 THR A O 1
ATOM 721 N N . PRO A 1 91 ? 7.222 12.870 3.399 1.00 95.25 91 PRO A N 1
ATOM 722 C CA . PRO A 1 91 ? 6.843 13.060 1.995 1.00 95.25 91 PRO A CA 1
ATOM 723 C C . PRO A 1 91 ? 7.962 12.717 1.004 1.00 95.25 91 PRO A C 1
ATOM 725 O O . PRO A 1 91 ? 7.698 12.164 -0.058 1.00 95.25 91 PRO A O 1
ATOM 728 N N . ILE A 1 92 ? 9.221 12.978 1.369 1.00 96.31 92 ILE A N 1
ATOM 729 C CA . ILE A 1 92 ? 10.397 12.757 0.515 1.00 96.31 92 ILE A CA 1
ATOM 730 C C . ILE A 1 92 ? 11.374 11.835 1.248 1.00 96.31 92 ILE A C 1
ATOM 732 O O . ILE A 1 92 ? 11.789 12.144 2.365 1.00 96.31 92 ILE A O 1
ATOM 736 N N . LEU A 1 93 ? 11.739 10.714 0.622 1.00 96.44 93 LEU A N 1
ATOM 737 C CA . LEU A 1 93 ? 12.726 9.767 1.150 1.00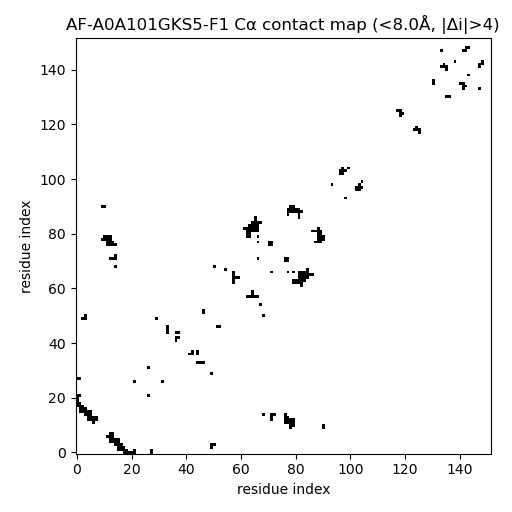 96.44 93 LEU A CA 1
ATOM 738 C C . LEU A 1 93 ? 14.160 10.197 0.816 1.00 96.44 93 LEU A C 1
ATOM 740 O O . LEU A 1 93 ? 14.385 11.001 -0.083 1.00 96.44 93 LEU A O 1
ATOM 744 N N . HIS A 1 94 ? 15.124 9.625 1.539 1.00 95.62 94 HIS A N 1
ATOM 745 C CA . HIS A 1 94 ? 16.564 9.730 1.257 1.00 95.62 94 HIS A CA 1
ATOM 746 C C . HIS A 1 94 ? 17.122 11.161 1.209 1.00 95.62 94 HIS A C 1
ATOM 748 O O . HIS A 1 94 ? 18.112 11.420 0.533 1.00 95.62 94 HIS A O 1
ATOM 754 N N . ARG A 1 95 ? 16.512 12.096 1.952 1.00 95.25 95 ARG A N 1
ATOM 755 C CA . ARG A 1 95 ? 17.014 13.477 2.066 1.00 95.25 95 ARG A CA 1
ATOM 756 C C . ARG A 1 95 ? 18.386 13.559 2.737 1.00 95.25 95 ARG A C 1
ATOM 758 O O . ARG A 1 95 ? 19.150 14.462 2.426 1.00 95.25 95 ARG A O 1
ATOM 765 N N . GLU A 1 96 ? 18.660 12.641 3.661 1.00 93.31 96 GLU A N 1
ATOM 766 C CA . GLU A 1 96 ? 19.888 12.628 4.465 1.00 93.31 96 GLU A CA 1
ATOM 767 C C . GLU A 1 96 ? 20.741 11.385 4.190 1.00 93.31 96 GLU A C 1
ATOM 769 O O . GLU A 1 96 ? 21.938 11.496 3.941 1.00 93.31 96 GLU A O 1
ATOM 774 N N . LYS A 1 97 ? 20.125 10.195 4.217 1.00 95.12 97 LYS A N 1
ATOM 775 C CA . LYS A 1 97 ? 20.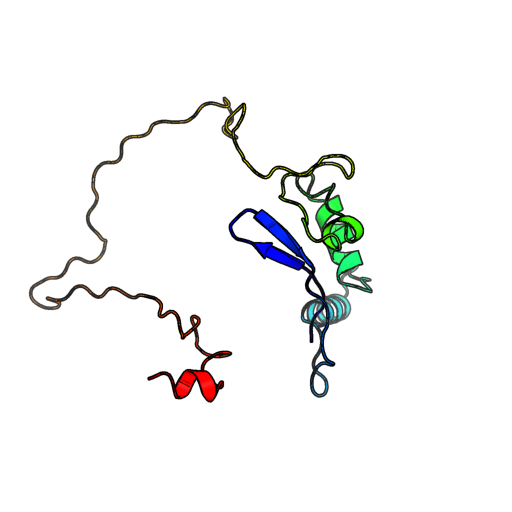805 8.900 4.074 1.00 95.12 97 LYS A CA 1
ATOM 776 C C . LYS A 1 97 ? 19.946 7.922 3.269 1.00 95.12 97 LYS A C 1
ATOM 778 O O . LYS A 1 97 ? 18.712 7.953 3.353 1.00 95.12 97 LYS A O 1
ATOM 783 N N . PHE A 1 98 ? 20.582 7.040 2.501 1.00 96.62 98 PHE A N 1
ATOM 784 C CA . PHE A 1 98 ? 19.884 5.937 1.840 1.00 96.62 98 PHE A CA 1
ATOM 785 C C . PHE A 1 98 ? 19.500 4.848 2.850 1.00 96.62 98 PHE A C 1
ATOM 787 O O . PHE A 1 98 ? 20.087 4.737 3.923 1.00 96.62 98 PHE A O 1
ATOM 794 N N . SER A 1 99 ? 18.500 4.034 2.510 1.00 93.88 99 SER A N 1
ATOM 795 C CA . SER A 1 99 ? 18.053 2.915 3.358 1.00 93.88 99 SER A CA 1
ATOM 796 C C . SER A 1 99 ? 18.920 1.655 3.223 1.00 93.88 99 SER A C 1
ATOM 798 O O . SER A 1 99 ? 18.578 0.618 3.785 1.00 93.88 99 SER A O 1
ATOM 800 N N . SER A 1 100 ? 20.019 1.724 2.471 1.00 95.31 100 SER A N 1
ATOM 801 C CA . SER A 1 100 ? 21.045 0.683 2.405 1.00 95.31 100 SER A CA 1
ATOM 802 C C . SER A 1 100 ? 21.741 0.508 3.761 1.00 95.31 100 SER A C 1
ATOM 804 O O . SER A 1 100 ? 21.754 1.414 4.594 1.00 95.31 100 SER A O 1
ATOM 806 N N . ALA A 1 101 ? 22.335 -0.668 3.992 1.00 95.00 101 ALA A N 1
ATOM 807 C CA . ALA A 1 101 ? 22.971 -1.004 5.270 1.00 95.00 101 ALA A CA 1
ATOM 808 C C . ALA A 1 101 ? 24.133 -0.059 5.639 1.00 95.00 101 ALA A C 1
ATOM 810 O O . ALA A 1 101 ? 24.312 0.283 6.806 1.00 95.00 101 ALA A O 1
ATOM 811 N N . ASP A 1 102 ? 24.896 0.397 4.643 1.00 96.06 102 ASP A N 1
ATOM 812 C CA . ASP A 1 102 ? 25.953 1.405 4.790 1.00 96.06 102 ASP A CA 1
ATOM 813 C C . ASP A 1 102 ? 25.415 2.846 4.714 1.00 96.06 102 ASP A C 1
ATOM 815 O O . ASP A 1 102 ? 26.054 3.784 5.196 1.00 96.06 102 ASP A O 1
ATOM 819 N N . GLY A 1 103 ? 24.208 3.031 4.173 1.00 96.75 103 GLY A N 1
ATOM 820 C CA . GLY A 1 103 ? 23.566 4.322 3.975 1.00 96.75 103 GLY A CA 1
ATOM 821 C C . GLY A 1 103 ? 23.914 5.061 2.706 1.00 96.75 103 GLY A C 1
ATOM 822 O O . GLY A 1 103 ? 23.531 6.227 2.572 1.00 96.75 103 GLY A O 1
ATOM 823 N N . LEU A 1 104 ? 24.675 4.430 1.820 1.00 96.75 104 LEU A N 1
ATOM 824 C CA . LEU A 1 104 ? 25.168 5.035 0.598 1.00 96.75 104 LEU A CA 1
ATOM 825 C C . LEU A 1 104 ? 24.325 4.591 -0.596 1.00 96.75 104 LEU A C 1
ATOM 827 O O . LEU A 1 104 ? 23.735 3.510 -0.603 1.00 96.75 104 LEU A O 1
ATOM 831 N N . GLY A 1 105 ? 24.275 5.434 -1.624 1.00 96.06 105 GLY A N 1
ATOM 832 C CA . GLY A 1 105 ? 23.743 5.029 -2.919 1.00 96.06 105 GLY A CA 1
ATOM 833 C C . GLY A 1 105 ? 24.704 4.037 -3.569 1.00 96.06 105 GLY A C 1
ATOM 834 O O . GLY A 1 105 ? 25.909 4.283 -3.617 1.00 96.06 105 GLY A O 1
ATOM 835 N N . HIS A 1 106 ? 24.187 2.912 -4.057 1.00 95.56 106 HIS A N 1
ATOM 836 C CA . HIS A 1 106 ? 25.000 1.888 -4.711 1.00 95.56 106 HIS A CA 1
ATOM 837 C C . HIS A 1 106 ? 24.920 2.051 -6.223 1.00 95.56 106 HIS A C 1
ATOM 839 O O . HIS A 1 106 ? 23.845 1.953 -6.813 1.00 95.56 106 HIS A O 1
ATOM 845 N N . PHE A 1 107 ? 26.068 2.291 -6.851 1.00 96.25 107 PHE A N 1
ATOM 846 C CA . PHE A 1 107 ? 26.184 2.279 -8.303 1.00 96.25 107 PHE A CA 1
ATOM 847 C C . PHE A 1 107 ? 26.447 0.854 -8.775 1.00 96.25 107 PHE A C 1
ATOM 849 O O . PHE A 1 107 ? 27.332 0.177 -8.255 1.00 96.25 107 PHE A O 1
ATOM 856 N N . PHE A 1 108 ? 25.706 0.413 -9.786 1.00 95.06 108 PHE A N 1
ATOM 857 C CA . PHE A 1 108 ? 25.939 -0.867 -10.439 1.00 95.06 108 PHE A CA 1
ATOM 858 C C . PHE A 1 108 ? 25.760 -0.716 -11.948 1.00 95.06 108 PHE A C 1
ATOM 860 O O . PHE A 1 108 ? 24.818 -0.078 -12.419 1.00 95.06 108 PHE A O 1
ATOM 867 N N . GLY A 1 109 ? 26.702 -1.277 -12.704 1.00 96.19 109 GLY A N 1
ATOM 868 C CA . GLY A 1 109 ? 26.601 -1.388 -14.154 1.00 96.19 109 GLY A CA 1
ATOM 869 C C . GLY A 1 109 ? 25.835 -2.650 -14.530 1.00 96.19 109 GLY A C 1
ATOM 870 O O . GLY A 1 109 ? 25.998 -3.687 -13.887 1.00 96.19 109 GLY A O 1
ATOM 871 N N . LEU A 1 110 ? 25.013 -2.564 -15.571 1.00 95.75 110 LEU A N 1
ATOM 872 C CA . LEU A 1 110 ? 24.320 -3.711 -16.145 1.00 95.75 110 LEU A CA 1
ATOM 873 C C . LEU A 1 110 ? 24.789 -3.927 -17.580 1.00 95.75 110 LEU A C 1
ATOM 875 O O . LEU A 1 110 ? 24.820 -2.989 -18.376 1.00 95.75 110 LEU A O 1
ATOM 879 N N . GLU A 1 111 ? 25.105 -5.174 -17.912 1.00 96.44 111 GLU A N 1
ATOM 880 C CA . GLU A 1 111 ? 25.259 -5.594 -19.300 1.00 96.44 111 GLU A CA 1
ATOM 881 C C . GLU A 1 111 ? 23.877 -5.819 -19.921 1.00 96.44 111 GLU A C 1
ATOM 883 O O . GLU A 1 111 ? 22.959 -6.336 -19.278 1.00 96.44 111 GLU A O 1
ATOM 888 N N . HIS A 1 112 ? 23.714 -5.418 -21.183 1.00 96.06 112 HIS A N 1
ATOM 889 C CA . HIS A 1 112 ? 22.465 -5.644 -21.898 1.00 96.06 112 HIS A CA 1
ATOM 890 C C . HIS A 1 112 ? 22.230 -7.145 -22.093 1.00 96.06 112 HIS A C 1
ATOM 892 O O . HIS A 1 112 ? 23.050 -7.845 -22.688 1.00 96.06 112 HIS A O 1
ATOM 898 N N . ARG A 1 113 ? 21.059 -7.617 -21.666 1.00 96.56 113 ARG A N 1
ATOM 899 C CA . ARG A 1 113 ? 20.572 -8.970 -21.926 1.00 96.56 113 ARG A CA 1
ATOM 900 C C . ARG A 1 113 ? 19.331 -8.882 -22.818 1.00 96.56 113 ARG A C 1
ATOM 902 O O . ARG A 1 113 ? 18.414 -8.142 -22.459 1.00 96.56 113 ARG A O 1
ATOM 909 N N . PRO A 1 114 ? 19.270 -9.622 -23.941 1.00 94.25 114 PRO A N 1
ATOM 910 C CA . PRO A 1 114 ? 18.084 -9.617 -24.787 1.00 94.25 114 PRO A CA 1
ATOM 911 C C . PRO A 1 114 ? 16.860 -10.180 -24.041 1.00 94.25 114 PRO A C 1
ATOM 913 O O . PRO A 1 114 ? 17.023 -10.923 -23.062 1.00 94.25 114 PRO A O 1
ATOM 916 N N . PRO A 1 115 ? 15.636 -9.857 -24.500 1.00 94.12 115 PRO A N 1
ATOM 917 C CA . PRO A 1 115 ? 14.418 -10.478 -23.993 1.00 94.12 115 PRO A CA 1
ATOM 918 C C . PRO A 1 115 ? 14.473 -12.007 -24.090 1.00 94.12 115 PRO A C 1
ATOM 920 O O . PRO A 1 115 ? 15.185 -12.562 -24.925 1.00 94.12 115 PRO A O 1
ATOM 923 N N . ALA A 1 116 ? 13.701 -12.690 -23.242 1.00 95.06 116 ALA A N 1
ATOM 924 C CA . ALA A 1 116 ? 13.602 -14.150 -23.284 1.00 95.06 116 ALA A CA 1
ATOM 925 C C . ALA A 1 116 ? 12.994 -14.660 -24.604 1.00 95.06 116 ALA A C 1
ATOM 927 O O . ALA A 1 116 ? 13.359 -15.736 -25.064 1.00 95.06 116 ALA A O 1
ATOM 928 N N . GLU A 1 117 ? 12.108 -13.865 -25.207 1.00 94.56 117 GLU A N 1
ATOM 929 C CA . GLU A 1 117 ? 11.476 -14.137 -26.495 1.00 94.56 117 GLU A CA 1
ATOM 930 C C . GLU A 1 117 ? 11.907 -13.066 -27.498 1.00 94.56 117 GLU A C 1
ATOM 932 O O . GLU A 1 117 ? 11.677 -11.871 -27.295 1.00 94.56 117 GLU A O 1
ATOM 937 N N . VAL A 1 118 ? 12.561 -13.496 -28.574 1.00 95.12 118 VAL A N 1
ATOM 938 C CA . VAL A 1 118 ? 12.997 -12.638 -29.678 1.00 95.12 118 VAL A CA 1
ATOM 939 C C . VAL A 1 118 ? 12.290 -13.133 -30.930 1.00 95.12 118 VAL A C 1
ATOM 941 O O . VAL A 1 118 ? 12.318 -14.328 -31.206 1.00 95.12 118 VAL A O 1
ATOM 944 N N . ALA A 1 119 ? 11.651 -12.220 -31.661 1.00 95.75 119 ALA A N 1
ATOM 945 C CA . ALA A 1 119 ? 10.943 -12.546 -32.892 1.00 95.75 119 ALA A CA 1
ATOM 946 C C . ALA A 1 119 ? 11.865 -13.256 -33.900 1.00 95.75 119 ALA A C 1
ATOM 948 O O . ALA A 1 119 ? 13.027 -12.873 -34.068 1.00 95.75 119 ALA A O 1
ATOM 949 N N . ASP A 1 120 ? 11.331 -14.264 -34.580 1.00 96.38 120 ASP A N 1
ATOM 95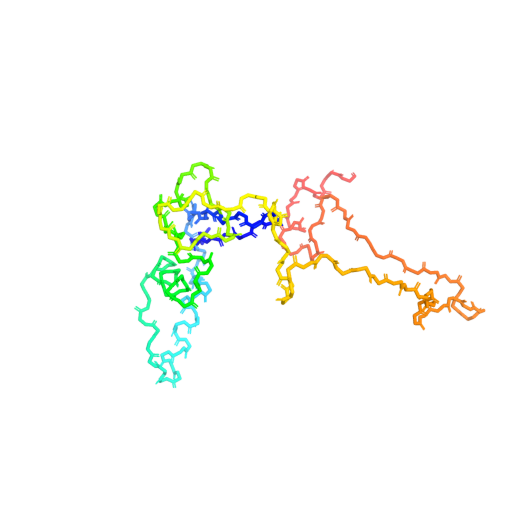0 C CA . ASP A 1 120 ? 12.042 -15.074 -35.567 1.00 96.38 120 ASP A CA 1
ATOM 951 C C . ASP A 1 120 ? 11.212 -15.249 -36.852 1.00 96.38 120 ASP A C 1
ATOM 953 O O . ASP A 1 120 ? 10.255 -14.516 -37.102 1.00 96.38 120 ASP A O 1
ATOM 957 N N . ALA A 1 121 ? 11.610 -16.179 -37.722 1.00 97.31 121 ALA A N 1
ATOM 958 C CA . ALA A 1 121 ? 10.905 -16.414 -38.979 1.00 97.31 121 ALA A CA 1
ATOM 959 C C . ALA A 1 121 ? 9.513 -17.052 -38.793 1.00 97.31 121 ALA A C 1
ATOM 961 O O . ALA A 1 121 ? 8.655 -16.866 -39.655 1.00 97.31 121 ALA A O 1
ATOM 962 N N . GLU A 1 122 ? 9.291 -17.798 -37.706 1.00 97.75 122 GLU A N 1
ATOM 963 C CA . GLU A 1 122 ? 8.006 -18.428 -37.380 1.00 97.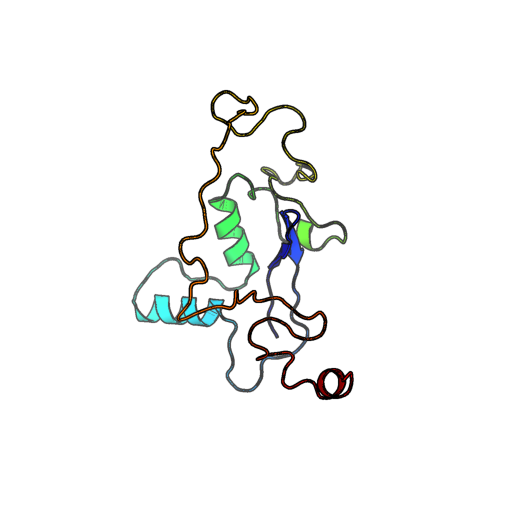75 122 GLU A CA 1
ATOM 964 C C . GLU A 1 122 ? 7.084 -17.440 -36.641 1.00 97.75 122 GLU A C 1
ATOM 966 O O . GLU A 1 122 ? 5.891 -17.364 -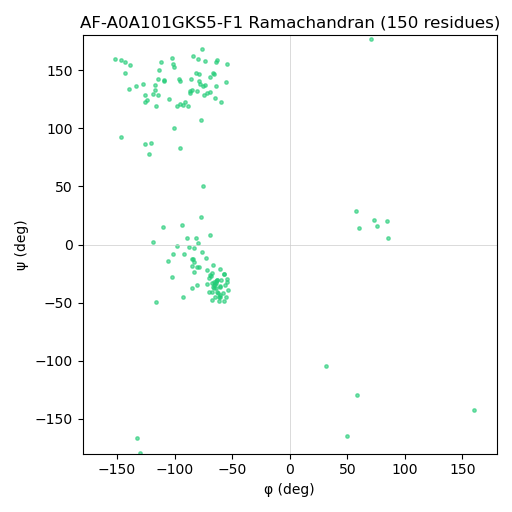36.942 1.00 97.75 122 GLU A O 1
ATOM 971 N N . TYR A 1 123 ? 7.649 -16.605 -35.759 1.00 96.25 123 TYR A N 1
ATOM 972 C CA . TYR A 1 123 ? 6.965 -15.562 -34.986 1.00 96.25 123 TYR A CA 1
ATOM 973 C C . TYR A 1 123 ? 7.589 -14.174 -35.250 1.00 96.25 123 TYR A C 1
ATOM 975 O O . TYR A 1 123 ? 8.329 -13.655 -34.412 1.00 96.25 123 TYR A O 1
ATOM 983 N N . PRO A 1 124 ? 7.287 -13.516 -36.390 1.00 96.88 124 PRO A N 1
ATOM 984 C CA . PRO A 1 124 ? 8.005 -12.315 -36.842 1.00 96.88 124 PRO A CA 1
ATOM 985 C C . PRO A 1 124 ? 7.584 -11.006 -36.157 1.00 96.88 124 PRO A C 1
ATOM 987 O O . PRO A 1 124 ? 8.096 -9.939 -36.503 1.00 96.88 124 PRO A O 1
ATOM 990 N N . PHE A 1 125 ? 6.643 -11.047 -35.210 1.00 96.38 125 PHE A N 1
ATOM 991 C CA . PHE A 1 125 ? 6.094 -9.856 -34.563 1.00 96.38 125 PHE A CA 1
ATOM 992 C C . PHE A 1 125 ? 6.390 -9.824 -33.067 1.00 96.38 125 PHE A C 1
ATOM 994 O O . PHE A 1 125 ? 6.179 -10.802 -32.356 1.00 96.38 125 PHE A O 1
ATOM 1001 N N . THR A 1 126 ? 6.770 -8.646 -32.574 1.00 95.75 126 THR A N 1
ATOM 1002 C CA . THR A 1 126 ? 6.841 -8.362 -31.139 1.00 95.75 126 THR A CA 1
ATOM 1003 C C . THR A 1 126 ? 5.492 -7.848 -30.650 1.00 95.75 126 THR A C 1
ATOM 1005 O O . THR A 1 126 ? 5.029 -6.790 -31.082 1.00 95.75 126 THR A O 1
ATOM 1008 N N . LEU A 1 127 ? 4.872 -8.564 -29.714 1.00 95.62 127 LEU A N 1
ATOM 1009 C CA . LEU A 1 127 ? 3.669 -8.103 -29.025 1.00 95.62 127 LEU A CA 1
ATOM 1010 C C . LEU A 1 127 ? 4.046 -7.251 -27.808 1.00 95.62 127 LEU A C 1
ATOM 1012 O O . LEU A 1 127 ? 4.827 -7.668 -26.958 1.00 95.62 127 LEU A O 1
ATOM 1016 N N . MET A 1 128 ? 3.428 -6.077 -27.687 1.00 94.94 128 MET A N 1
ATOM 1017 C CA . MET A 1 128 ? 3.512 -5.237 -26.494 1.00 94.94 128 MET A CA 1
ATOM 1018 C C . MET A 1 128 ? 2.104 -4.917 -25.996 1.00 94.94 128 MET A C 1
ATOM 1020 O O . MET A 1 128 ? 1.257 -4.444 -26.753 1.00 94.94 128 MET A O 1
ATOM 1024 N N . THR A 1 129 ? 1.848 -5.149 -24.711 1.00 94.94 129 THR A N 1
ATOM 1025 C CA . THR A 1 129 ? 0.568 -4.810 -24.077 1.00 94.94 129 THR A CA 1
ATOM 1026 C C . THR A 1 129 ? 0.645 -3.453 -23.388 1.00 94.94 129 THR A C 1
ATOM 1028 O O . THR A 1 129 ? 1.636 -3.152 -22.723 1.00 94.94 129 THR A O 1
ATOM 1031 N N . GLY A 1 130 ? -0.420 -2.660 -23.485 1.00 93.62 130 GLY A N 1
ATOM 1032 C CA . GLY A 1 130 ? -0.541 -1.362 -22.821 1.00 93.62 130 GLY A CA 1
ATOM 1033 C C . GLY A 1 130 ? -1.853 -1.21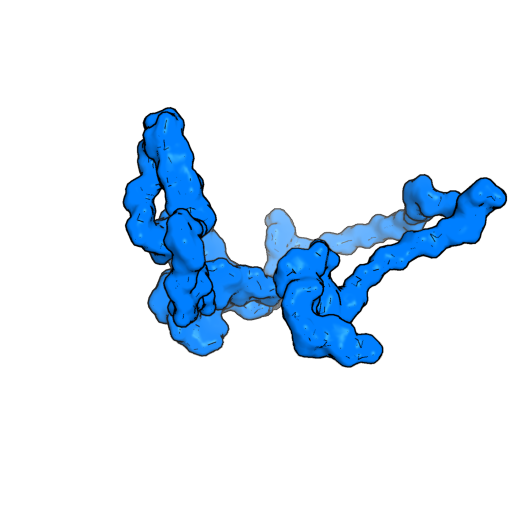6 -22.054 1.00 93.62 130 GLY A C 1
ATOM 1034 O O . GLY A 1 130 ? -2.688 -2.119 -22.032 1.00 93.62 130 GLY A O 1
ATOM 1035 N N . ARG A 1 131 ? -2.042 -0.052 -21.426 1.00 93.12 131 ARG A N 1
ATOM 1036 C CA . ARG A 1 131 ? -3.300 0.337 -20.775 1.00 93.12 131 ARG A CA 1
ATOM 1037 C C . ARG A 1 131 ? -3.925 1.508 -21.518 1.00 93.12 131 ARG A C 1
ATOM 1039 O O . ARG A 1 131 ? -3.213 2.330 -22.087 1.00 93.12 131 ARG A O 1
ATOM 1046 N N . LEU A 1 132 ? -5.249 1.591 -21.479 1.00 90.62 132 LEU A N 1
ATOM 1047 C CA . LEU A 1 132 ? -6.009 2.696 -22.055 1.00 90.62 132 LEU A CA 1
ATOM 1048 C C . LEU A 1 132 ? -6.589 3.542 -20.928 1.00 90.62 132 LEU A C 1
ATOM 1050 O O . LEU A 1 132 ? -7.061 2.998 -19.935 1.00 90.62 132 LEU A O 1
ATOM 1054 N N . LEU A 1 133 ? -6.604 4.863 -21.100 1.00 87.06 133 LEU A N 1
ATOM 1055 C CA . LEU A 1 133 ? -7.106 5.795 -20.083 1.00 87.06 133 LEU A CA 1
ATOM 1056 C C . LEU A 1 133 ? -8.531 5.447 -19.610 1.00 87.06 133 LEU A C 1
ATOM 1058 O O . LEU A 1 133 ? -8.840 5.525 -18.422 1.00 87.06 133 LEU A O 1
ATOM 1062 N N . PHE A 1 134 ? -9.387 5.032 -20.544 1.00 86.69 134 PHE A N 1
ATOM 1063 C CA . PHE A 1 134 ? -10.806 4.775 -20.293 1.00 86.69 134 PHE A CA 1
ATOM 1064 C C . PHE A 1 134 ? -11.105 3.374 -19.745 1.00 86.69 134 PHE A C 1
ATOM 1066 O O . PHE A 1 134 ? -12.206 3.128 -19.266 1.00 86.69 134 PHE A O 1
ATOM 1073 N N . HIS A 1 135 ? -10.146 2.445 -19.770 1.00 86.25 135 HIS A N 1
ATOM 1074 C CA . HIS A 1 135 ? -10.367 1.075 -19.311 1.00 86.25 135 HIS A CA 1
ATOM 1075 C C . HIS A 1 135 ? -9.341 0.679 -18.260 1.00 86.25 135 HIS A C 1
ATOM 1077 O O . HIS A 1 135 ? -8.136 0.678 -18.503 1.00 86.25 135 HIS A O 1
ATOM 1083 N N . TYR A 1 136 ? -9.844 0.290 -17.092 1.00 87.25 136 TYR A N 1
ATOM 1084 C CA . TYR A 1 136 ? -9.006 -0.199 -16.010 1.00 87.25 136 TYR A CA 1
ATOM 1085 C C . TYR A 1 136 ? -8.884 -1.721 -16.088 1.00 87.25 136 TYR A C 1
ATOM 1087 O O . TYR A 1 136 ? -9.892 -2.425 -16.053 1.00 87.25 136 TYR A O 1
ATOM 1095 N N . HIS A 1 137 ? -7.646 -2.199 -16.232 1.00 89.81 137 HIS A N 1
ATOM 1096 C CA . HIS A 1 137 ? -7.216 -3.603 -16.224 1.00 89.81 137 HIS A CA 1
ATOM 1097 C C . HIS A 1 137 ? -8.241 -4.605 -16.778 1.00 89.81 137 HIS A C 1
ATOM 1099 O O . HIS A 1 137 ? -8.419 -4.698 -17.989 1.00 89.81 137 HIS A O 1
ATOM 1105 N N . THR A 1 138 ? -8.901 -5.358 -15.896 1.00 86.56 138 THR A N 1
ATOM 1106 C CA . THR A 1 138 ? -9.804 -6.478 -16.206 1.00 86.56 138 THR A CA 1
ATOM 1107 C C . THR A 1 138 ? -11.175 -6.040 -16.715 1.00 86.56 138 THR A C 1
ATOM 1109 O O . THR A 1 138 ? -11.963 -6.886 -17.125 1.00 86.56 138 THR A O 1
ATOM 1112 N N . ARG A 1 139 ? -11.468 -4.732 -16.705 1.00 87.06 139 ARG A N 1
ATOM 1113 C CA . ARG A 1 139 ? -12.739 -4.126 -17.130 1.00 87.06 139 ARG A CA 1
ATOM 1114 C C . ARG A 1 139 ? -13.974 -4.590 -16.349 1.00 87.06 139 ARG A C 1
ATOM 1116 O O . ARG A 1 139 ? -15.076 -4.288 -16.781 1.00 87.06 139 ARG A O 1
ATOM 1123 N N . THR A 1 140 ? -13.830 -5.242 -15.200 1.00 83.88 140 THR A N 1
ATOM 1124 C CA . THR A 1 140 ? -14.981 -5.680 -14.387 1.00 83.88 140 THR A CA 1
ATOM 1125 C C . THR A 1 140 ? -15.780 -4.509 -13.817 1.00 83.88 140 THR A C 1
ATOM 1127 O O . THR A 1 140 ? -16.989 -4.597 -13.713 1.00 83.88 140 THR A O 1
ATOM 1130 N N . GLU A 1 141 ? -15.126 -3.386 -13.512 1.00 75.88 141 GLU A N 1
ATOM 1131 C CA . GLU A 1 141 ? -15.802 -2.180 -13.004 1.00 75.88 141 GLU A CA 1
ATOM 1132 C C . GLU A 1 141 ? -16.177 -1.206 -14.134 1.00 75.88 141 GLU A C 1
ATOM 1134 O O . GLU A 1 141 ? -17.275 -0.666 -14.192 1.00 75.88 141 GLU A O 1
ATOM 1139 N N . ARG A 1 142 ? -15.243 -0.971 -15.066 1.00 58.53 142 ARG A N 1
ATOM 1140 C CA . ARG A 1 142 ? -15.361 0.049 -16.132 1.00 58.53 142 ARG A CA 1
ATOM 1141 C C . ARG A 1 142 ? -15.978 -0.495 -17.424 1.00 58.53 142 ARG A C 1
ATOM 1143 O O . ARG A 1 142 ? -16.189 0.248 -18.376 1.00 58.53 142 ARG A O 1
ATOM 1150 N N . GLY A 1 143 ? -16.181 -1.807 -17.511 1.00 64.31 143 GLY A N 1
ATOM 1151 C CA . GLY A 1 143 ? -16.794 -2.470 -18.658 1.00 64.31 143 GLY A CA 1
ATOM 1152 C C . GLY A 1 143 ? -18.312 -2.379 -18.658 1.00 64.31 143 GLY A C 1
ATOM 1153 O O . GLY A 1 143 ? -18.886 -2.522 -19.728 1.00 64.31 143 GLY A O 1
ATOM 1154 N N . GLU A 1 144 ? -18.934 -2.100 -17.512 1.00 61.78 144 GLU A N 1
ATOM 1155 C CA . GLU A 1 144 ? -20.392 -2.018 -17.329 1.00 61.78 144 GLU A CA 1
ATOM 1156 C C . GLU A 1 144 ? -20.914 -0.568 -17.301 1.00 61.78 144 GLU A C 1
ATOM 1158 O O . GLU A 1 144 ? -22.119 -0.333 -17.366 1.00 61.78 144 GLU A O 1
ATOM 1163 N N . ASP A 1 145 ? -20.011 0.417 -17.272 1.00 70.88 145 ASP A N 1
ATOM 1164 C CA . ASP A 1 145 ? -20.343 1.843 -17.306 1.00 70.88 145 ASP A CA 1
ATOM 1165 C C . ASP A 1 145 ? -20.711 2.296 -18.734 1.00 70.88 145 ASP A C 1
ATOM 1167 O O . ASP A 1 145 ? -19.852 2.443 -19.612 1.00 70.88 145 ASP A O 1
ATOM 1171 N N . GLN A 1 146 ? -22.005 2.548 -18.960 1.00 62.44 146 GLN A N 1
ATOM 1172 C CA . GLN A 1 146 ? -22.558 2.965 -20.254 1.00 62.44 146 GLN A CA 1
ATOM 1173 C C . GLN A 1 146 ? -21.966 4.285 -20.773 1.00 62.44 146 GLN A C 1
ATOM 1175 O O . GLN A 1 146 ? -21.824 4.447 -21.986 1.00 62.44 146 GLN A O 1
ATOM 1180 N N . ALA A 1 147 ? -21.567 5.208 -19.891 1.00 63.09 147 ALA A N 1
ATOM 1181 C CA . ALA A 1 147 ? -20.980 6.483 -20.302 1.00 63.09 147 ALA A CA 1
ATOM 1182 C C . ALA A 1 147 ? -19.561 6.299 -20.871 1.00 63.09 147 ALA A C 1
ATOM 1184 O O . ALA A 1 147 ? -19.168 6.984 -21.814 1.00 63.09 147 ALA A O 1
ATOM 1185 N N . GLN A 1 148 ? -18.798 5.335 -20.348 1.00 57.22 148 GLN A N 1
ATOM 1186 C CA . GLN A 1 148 ? -17.446 5.031 -20.833 1.00 57.22 148 GLN A CA 1
ATOM 1187 C C . GLN A 1 148 ? -17.435 4.115 -22.058 1.00 57.22 148 GLN A C 1
ATOM 1189 O O . GLN A 1 148 ? -16.483 4.144 -22.836 1.00 57.22 148 GLN A O 1
ATOM 1194 N N . GLN A 1 149 ? -18.493 3.330 -22.269 1.00 59.22 149 GLN A N 1
ATOM 1195 C CA . GLN A 1 149 ? -18.669 2.557 -23.501 1.00 59.22 149 GLN A CA 1
ATOM 1196 C C . GLN A 1 149 ? -18.919 3.455 -24.726 1.00 59.22 149 GLN A C 1
ATOM 1198 O O . GLN A 1 149 ? -18.483 3.107 -25.822 1.00 59.22 149 GLN A O 1
ATOM 1203 N N . GLN A 1 150 ? -19.589 4.599 -24.535 1.00 58.03 150 GLN A N 1
ATOM 1204 C CA . GLN A 1 150 ? -19.960 5.547 -25.596 1.00 58.03 150 GLN A CA 1
ATOM 1205 C C . GLN A 1 150 ? -18.848 6.539 -25.974 1.00 58.03 150 GLN A C 1
ATOM 1207 O O . GLN A 1 150 ? -18.949 7.188 -27.008 1.00 58.03 150 GLN A O 1
ATOM 1212 N N . ALA A 1 151 ? -17.774 6.646 -25.185 1.00 57.88 151 ALA A N 1
ATOM 1213 C CA . ALA A 1 151 ? -16.618 7.506 -25.476 1.00 57.88 151 ALA A CA 1
ATOM 1214 C C . ALA A 1 151 ? -15.661 6.920 -26.547 1.00 57.88 151 ALA A C 1
ATOM 1216 O O . ALA A 1 151 ? -14.469 7.236 -26.553 1.00 57.88 151 ALA A O 1
ATOM 1217 N N . ARG A 1 152 ? -16.172 6.032 -27.410 1.00 50.44 152 ARG A N 1
ATOM 1218 C CA . ARG A 1 152 ? -15.462 5.379 -28.517 1.00 50.44 152 ARG A CA 1
ATOM 1219 C C . ARG A 1 152 ? -15.793 6.023 -29.852 1.00 50.44 152 ARG A C 1
ATOM 1221 O O . ARG A 1 152 ? -16.985 6.326 -30.067 1.00 50.44 152 ARG A O 1
#

InterPro domains:
  IPR006656 Molybdopterin oxidoreductase [PF00384] (1-38)

Secondary structure (DSSP, 8-state):
---EEEE-TTSEEEEE---SPPSTT---HHHHHHHHHHHTT-SS----SHHHHHHHHHHH-GGGTT--HHHHTSTT-EESP--STTS---SSS-SS--SSSSSSPPP--------SS---SSS--------BTTB-TT-TTTSS-HHHHS--

Mean predicted align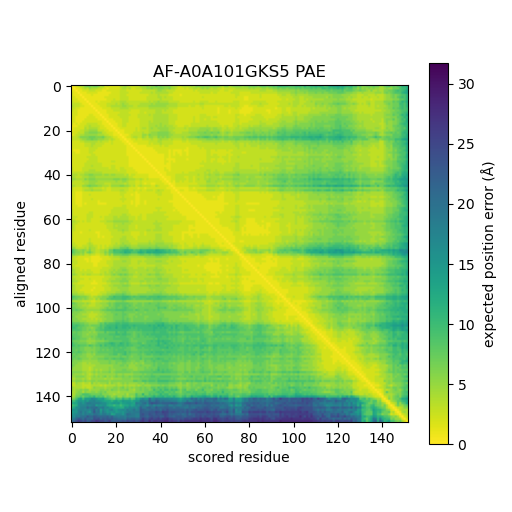ed error: 5.88 Å

Solvent-accessible surface area (backbone atoms only — not comparable to full-atom values): 9741 Å² total; per-residue (Å²): 80,55,62,43,72,47,71,46,98,80,38,34,42,39,67,40,69,57,81,47,80,54,70,84,88,58,72,56,71,67,56,56,52,34,55,50,36,53,75,72,71,52,82,92,56,91,63,90,45,59,63,53,49,47,56,53,50,24,72,78,30,61,51,38,43,20,68,47,69,82,51,25,73,41,95,84,37,39,21,52,53,13,60,36,73,86,47,88,35,37,83,68,78,62,83,87,50,40,94,45,98,88,30,55,86,82,86,80,89,79,82,93,74,79,69,97,75,72,66,44,94,90,48,74,64,85,88,80,89,85,84,51,97,80,45,58,90,88,28,79,76,48,66,73,38,68,74,63,65,63,77,110

pLDDT: mean 92.31, std 9.57, range [50.44, 98.12]

Nearest PDB structures (foldseek):
  7bkb-assembly1_D  TM=9.820E-01  e=1.913E-12  Methanospirillum hungatei JF-1
  7vw6-assembly1_A  TM=9.055E-01  e=7.619E-09  Methylorubrum extorquens AM1
  7qv7-assembly1_S  TM=8.413E-01  e=2.183E-09  Thermoanaerobacter kivui
  8j83-assembly1_A  TM=9.166E-01  e=5.135E-08  Methylorubrum extorquens AM1
  7xqw-assembly1_A  TM=9.148E-01  e=2.660E-06  Methylorubrum extorquens AM1

Sequence (152 aa):
EKDGTFTSGERRINRVRKAVEPPGDAKEDWQIFVDLAHKLGLQGFDFNSPEDIWNDVRRVTPSMAGISYARMEKPESVHWPCPAEDHPGTPILHREKFSSADGLGHFFGLEHRPPAEVADAEYPFTLMTGRLLFHYHTRTERGEDQAQQQAR

Foldseek 3Di:
DDWAWDQDPLQFIATDDDDDDDPDPDDDPLVVVLVVCVVVVHPDSPDPHNQSVVCVVLVPPQQCVLQHPVQNPDPVGAGTRDRHVPGRHDSDPLPPFCPDPVRDDDDDDDDDDDDPDDADPVRNDDDDDDDDPQADDPNPPSVPDPVSVVVD

Organism: NCBI:txid2198

Radius of gyration: 22.51 Å; Cα contacts (8 Å, |Δi|>4): 151; chains: 1; bounding box: 55×39×57 Å